Protein AF-A0A1M6GBS7-F1 (afdb_monomer_lite)

Foldseek 3Di:
DDDPDPPPPCVDDPDPQSVLVSLLVLLVVLLVVQPDPCLVPDPCCVVDLDHLSRLLSLVVVCVVVVPPDLVVSVVCCVPGPCVVRVRDDPSVVSVVSCVVCVVVSVSSVVVVCVVVVVPPPPDDPDDD

Secondary structure (DSSP, 8-state):
--------------SHHHHHHHHHHHHHHHHHHH--HHHHT-TTGGG-SS-HHHHHHHHHHHHHTT---HHHHHHHHHHHTTTT---PPPHHHHHHHHHHTHHHHHHHHHHHHHHTTGGG--------

Sequence (128 aa):
MLESDKNYCIKEIGDLKNFVTVAYVIIGDSYHEVTPTHIKNRCNINISKMSDSEIITLSIVAELLTIDSENAWFGFYNKNMRDLFPRLCSSSRFNRTRRNLHAVTEEIRKKISVLTEHVNQPYRIIDS

Organism: NCBI:txid1122184

Structure (mmCIF, N/CA/C/O backbone):
data_AF-A0A1M6GBS7-F1
#
_entry.id   AF-A0A1M6GBS7-F1
#
loop_
_atom_site.group_PDB
_atom_site.id
_atom_site.type_symbol
_atom_site.label_atom_id
_atom_site.label_alt_id
_atom_site.label_comp_id
_atom_site.label_asym_id
_atom_site.label_entity_id
_atom_site.label_seq_id
_atom_site.pdbx_PDB_ins_code
_atom_site.Cartn_x
_atom_site.Cartn_y
_atom_site.Cartn_z
_atom_site.occupancy
_atom_site.B_iso_or_equiv
_atom_site.auth_seq_id
_atom_site.auth_comp_id
_atom_site.auth_asym_id
_atom_site.auth_atom_id
_atom_site.pdbx_PDB_model_num
ATOM 1 N N . MET A 1 1 ? -12.100 -5.162 29.001 1.00 39.91 1 MET A N 1
ATOM 2 C CA . MET A 1 1 ? -12.364 -6.485 28.406 1.00 39.91 1 MET A CA 1
ATOM 3 C C . MET A 1 1 ? -13.153 -6.227 27.136 1.00 39.91 1 MET A C 1
ATOM 5 O O . MET A 1 1 ? -14.336 -5.940 27.222 1.00 39.91 1 MET A O 1
ATOM 9 N N . LEU A 1 2 ? -12.459 -6.139 26.005 1.00 40.19 2 LEU A N 1
ATOM 10 C CA . LEU A 1 2 ? -13.055 -5.969 24.682 1.00 40.19 2 LEU A CA 1
ATOM 11 C C . LEU A 1 2 ? -12.434 -7.063 23.822 1.00 40.19 2 LEU A C 1
ATOM 13 O O . LEU A 1 2 ? -11.228 -7.049 23.585 1.00 40.19 2 LEU A O 1
ATOM 17 N N . GLU A 1 3 ? -13.253 -8.049 23.476 1.00 46.88 3 GLU A N 1
ATOM 18 C CA . GLU A 1 3 ? -12.950 -9.060 22.472 1.00 46.88 3 GLU A CA 1
ATOM 19 C C . GLU A 1 3 ? -12.759 -8.341 21.136 1.00 46.88 3 GLU A C 1
ATOM 21 O O . GLU A 1 3 ? -13.718 -7.890 20.515 1.00 46.88 3 GLU A O 1
ATOM 26 N N . SER A 1 4 ? -11.507 -8.170 20.714 1.00 46.84 4 SER A N 1
ATOM 27 C CA . SER A 1 4 ? -11.210 -7.914 19.312 1.00 46.84 4 SER A CA 1
ATOM 28 C C . SER A 1 4 ? -11.375 -9.240 18.578 1.00 46.84 4 SER A C 1
ATOM 30 O O . SER A 1 4 ? -10.650 -10.208 18.820 1.00 46.84 4 SER A O 1
ATOM 32 N N . ASP A 1 5 ? -12.397 -9.305 17.729 1.00 43.16 5 ASP A N 1
ATOM 33 C CA . ASP A 1 5 ? -12.696 -10.476 16.920 1.00 43.16 5 ASP A CA 1
ATOM 34 C C . ASP A 1 5 ? -11.459 -10.923 16.137 1.00 43.16 5 ASP A C 1
ATOM 36 O O . ASP A 1 5 ? -10.980 -10.277 15.201 1.00 43.16 5 ASP A O 1
ATOM 40 N N . LYS A 1 6 ? -10.960 -12.089 16.545 1.00 50.00 6 LYS A N 1
ATOM 41 C CA . LYS A 1 6 ? -9.932 -12.901 15.898 1.00 50.00 6 LYS A CA 1
ATOM 42 C C . LYS A 1 6 ? -10.442 -13.464 14.563 1.00 50.00 6 LYS A C 1
ATOM 44 O O . LYS A 1 6 ? -10.502 -14.677 14.398 1.00 50.00 6 LYS A O 1
ATOM 49 N N . ASN A 1 7 ? -10.794 -12.613 13.601 1.00 45.75 7 ASN A N 1
ATOM 50 C CA . ASN A 1 7 ? -11.229 -13.068 12.272 1.00 45.75 7 ASN A CA 1
ATOM 51 C C . ASN A 1 7 ? -10.123 -13.100 11.211 1.00 45.75 7 ASN A C 1
ATOM 53 O O . ASN A 1 7 ? -10.356 -13.557 10.095 1.00 45.75 7 ASN A O 1
ATOM 57 N N . TYR A 1 8 ? -8.889 -12.739 11.560 1.00 53.34 8 TYR A N 1
ATOM 58 C CA . TYR A 1 8 ? -7.729 -13.036 10.723 1.00 53.34 8 TYR A CA 1
ATOM 59 C C . TYR A 1 8 ? -7.062 -14.321 11.225 1.00 53.34 8 TYR A C 1
ATOM 61 O O . TYR A 1 8 ? -6.094 -14.290 11.981 1.00 53.34 8 TYR A O 1
ATOM 69 N N . CYS A 1 9 ? -7.594 -15.481 10.825 1.00 48.00 9 CYS A N 1
ATOM 70 C CA . CYS A 1 9 ? -6.915 -16.767 11.009 1.00 48.00 9 CYS A CA 1
ATOM 71 C C . CYS A 1 9 ? -5.691 -16.845 10.080 1.00 48.00 9 CYS A C 1
ATOM 73 O O . CYS A 1 9 ? -5.724 -17.509 9.044 1.00 48.00 9 CYS A O 1
ATOM 75 N N . ILE A 1 10 ? -4.601 -16.171 10.444 1.00 55.34 10 ILE A N 1
ATOM 76 C CA . ILE A 1 10 ? -3.309 -16.335 9.777 1.00 55.34 10 ILE A CA 1
ATOM 77 C C . ILE A 1 10 ? -2.760 -17.699 10.206 1.00 55.34 10 ILE A C 1
ATOM 79 O O . ILE A 1 10 ? -2.161 -17.835 11.268 1.00 55.34 10 ILE A O 1
ATOM 83 N N . LYS A 1 11 ? -3.048 -18.733 9.409 1.00 57.22 11 LYS A N 1
ATOM 84 C CA . LYS A 1 11 ? -2.630 -20.112 9.704 1.00 57.22 11 LYS A CA 1
ATOM 85 C C . LYS A 1 11 ? -1.161 -20.381 9.353 1.00 57.22 11 LYS A C 1
ATOM 87 O O . LYS A 1 11 ? -0.591 -21.265 9.969 1.00 57.22 11 LYS A O 1
ATOM 92 N N . GLU A 1 12 ? -0.560 -19.607 8.440 1.00 53.50 12 GLU A N 1
ATOM 93 C CA . GLU A 1 12 ? 0.883 -19.579 8.120 1.00 53.50 12 GLU A CA 1
ATOM 94 C C . GLU A 1 12 ? 1.172 -18.459 7.090 1.00 53.50 12 GLU A C 1
ATOM 96 O O . GLU A 1 12 ? 0.454 -18.338 6.096 1.00 53.50 12 GLU A O 1
ATOM 101 N N . ILE A 1 13 ? 2.219 -17.640 7.282 1.00 59.34 13 ILE A N 1
ATOM 102 C CA . ILE A 1 13 ? 2.738 -16.718 6.246 1.00 59.34 13 ILE A CA 1
ATOM 103 C C . ILE A 1 13 ? 3.907 -17.426 5.555 1.00 59.34 13 ILE A C 1
ATOM 105 O O . ILE A 1 13 ? 5.046 -17.331 5.998 1.00 59.34 13 ILE A O 1
ATOM 109 N N . GLY A 1 14 ? 3.610 -18.196 4.505 1.00 62.28 14 GLY A N 1
ATOM 110 C CA . GLY A 1 14 ? 4.619 -19.000 3.797 1.00 62.28 14 GLY A CA 1
ATOM 111 C C . GLY A 1 14 ? 5.297 -18.320 2.597 1.00 62.28 14 GLY A C 1
ATOM 112 O O . GLY A 1 14 ? 6.335 -18.795 2.153 1.00 62.28 14 GLY A O 1
ATOM 113 N N . ASP A 1 15 ? 4.729 -17.229 2.060 1.00 81.50 15 ASP A N 1
ATOM 114 C CA . ASP A 1 15 ? 5.225 -16.539 0.853 1.00 81.50 15 ASP A CA 1
ATOM 115 C C . ASP A 1 15 ? 4.919 -15.028 0.899 1.00 81.50 15 ASP A C 1
ATOM 117 O O . ASP A 1 15 ? 3.931 -14.596 1.503 1.00 81.50 15 ASP A O 1
ATOM 121 N N . LEU A 1 16 ? 5.733 -14.223 0.210 1.00 83.94 16 LEU A N 1
ATOM 122 C CA . LEU A 1 16 ? 5.546 -12.781 0.029 1.00 83.94 16 LEU A CA 1
ATOM 123 C C . LEU A 1 16 ? 4.148 -12.466 -0.513 1.00 83.94 16 LEU A C 1
ATOM 125 O O . LEU A 1 16 ? 3.511 -11.515 -0.070 1.00 83.94 16 LEU A O 1
ATOM 129 N N . LYS A 1 17 ? 3.639 -13.272 -1.448 1.00 86.50 17 LYS A N 1
ATOM 130 C CA . LYS A 1 17 ? 2.304 -13.061 -2.018 1.00 86.50 17 LYS A CA 1
ATOM 131 C C . LYS A 1 17 ? 1.196 -13.232 -0.988 1.00 86.50 17 LYS A C 1
ATOM 133 O O . LYS A 1 17 ? 0.246 -12.450 -0.985 1.00 86.50 17 LYS A O 1
ATOM 138 N N . ASN A 1 18 ? 1.338 -14.200 -0.085 1.00 86.62 18 ASN A N 1
ATOM 139 C CA . ASN A 1 18 ? 0.396 -14.393 1.015 1.00 86.62 18 ASN A CA 1
ATOM 140 C C . ASN A 1 18 ? 0.429 -13.190 1.959 1.00 86.62 18 ASN A C 1
ATOM 142 O O . ASN A 1 18 ? -0.624 -12.662 2.305 1.00 86.62 18 ASN A O 1
ATOM 146 N N . PHE A 1 19 ? 1.624 -12.700 2.297 1.00 87.44 19 PHE A N 1
ATOM 147 C CA . PHE A 1 19 ? 1.780 -11.487 3.098 1.00 87.44 19 PHE A CA 1
ATOM 148 C C . PHE A 1 19 ? 1.091 -10.274 2.453 1.00 87.44 19 PHE A C 1
ATOM 150 O O . PHE A 1 19 ? 0.284 -9.604 3.094 1.00 87.44 19 PHE A O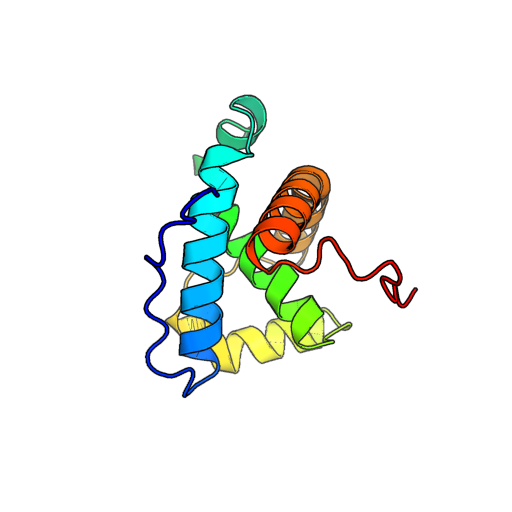 1
ATOM 157 N N . VAL A 1 20 ? 1.350 -10.025 1.167 1.00 89.38 20 VAL A N 1
ATOM 158 C CA . VAL A 1 20 ? 0.757 -8.906 0.417 1.00 89.38 20 VAL A CA 1
ATOM 159 C C . VAL A 1 20 ? -0.760 -9.027 0.329 1.00 89.38 20 VAL A C 1
ATOM 161 O O . VAL A 1 20 ? -1.464 -8.031 0.468 1.00 89.38 20 VAL A O 1
ATOM 164 N N . THR A 1 21 ? -1.272 -10.242 0.135 1.00 90.31 21 THR A N 1
ATOM 165 C CA . THR A 1 21 ? -2.714 -10.504 0.069 1.00 90.31 21 THR A CA 1
ATOM 166 C C . THR A 1 21 ? -3.383 -10.225 1.412 1.00 90.31 21 THR A C 1
ATOM 168 O O . THR A 1 21 ? -4.396 -9.533 1.458 1.00 90.31 21 THR A O 1
ATOM 171 N N . VAL A 1 22 ? -2.800 -10.695 2.518 1.00 89.25 22 VAL A N 1
ATOM 172 C CA . VAL A 1 22 ? -3.317 -10.416 3.867 1.00 89.25 22 VAL A CA 1
ATOM 173 C C . VAL A 1 22 ? -3.266 -8.917 4.167 1.00 89.25 22 VAL A C 1
ATOM 175 O O . VAL A 1 22 ? -4.253 -8.357 4.642 1.00 89.25 22 VAL A O 1
ATOM 178 N N . ALA A 1 23 ? -2.159 -8.247 3.832 1.00 89.56 23 ALA A N 1
ATOM 179 C CA . ALA A 1 23 ? -2.033 -6.801 3.989 1.00 89.56 23 ALA A CA 1
ATOM 180 C C . ALA A 1 23 ? -3.111 -6.052 3.190 1.00 89.56 23 ALA A C 1
ATOM 182 O O . ALA A 1 23 ? -3.748 -5.149 3.726 1.00 89.56 23 ALA A O 1
ATOM 183 N N . TYR A 1 24 ? -3.364 -6.463 1.944 1.00 91.81 24 TYR A N 1
ATOM 184 C CA . TYR A 1 24 ? -4.410 -5.884 1.103 1.00 91.81 24 TYR A CA 1
ATOM 185 C C . TYR A 1 24 ? -5.802 -6.006 1.730 1.00 91.81 24 TYR A C 1
ATOM 187 O O . TYR A 1 24 ? -6.546 -5.028 1.731 1.00 91.81 24 TYR A O 1
ATOM 195 N N . VAL A 1 25 ? -6.146 -7.170 2.293 1.00 90.94 25 VAL A N 1
ATOM 196 C CA . VAL A 1 25 ? -7.447 -7.385 2.950 1.00 90.94 25 VAL A CA 1
ATOM 197 C C . VAL A 1 25 ? -7.603 -6.454 4.158 1.00 90.94 25 VAL A C 1
ATOM 199 O O . VAL A 1 25 ? -8.558 -5.684 4.214 1.00 90.94 25 VAL A O 1
ATOM 202 N N . ILE A 1 26 ? -6.618 -6.428 5.064 1.00 89.00 26 ILE A N 1
ATOM 203 C CA . ILE A 1 26 ? -6.649 -5.579 6.272 1.00 89.00 26 ILE A CA 1
ATOM 204 C C . ILE A 1 26 ? -6.743 -4.088 5.907 1.00 89.00 26 ILE A C 1
ATOM 206 O O . ILE A 1 26 ? -7.476 -3.316 6.536 1.00 89.00 26 ILE A O 1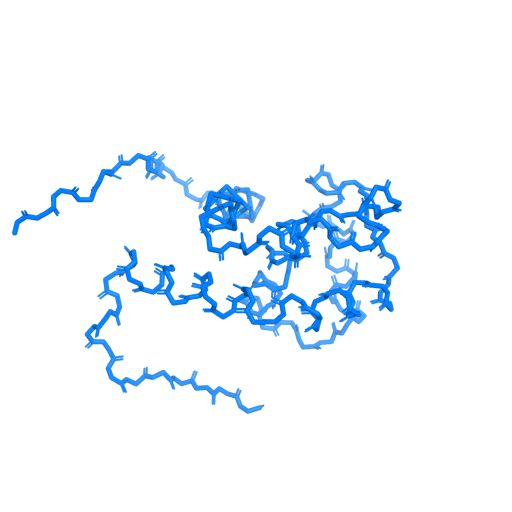
ATOM 210 N N . ILE A 1 27 ? -5.992 -3.663 4.887 1.00 90.88 27 ILE A N 1
ATOM 211 C CA . ILE A 1 27 ? -5.989 -2.279 4.403 1.00 90.88 27 ILE A CA 1
ATOM 212 C C . ILE A 1 27 ? -7.309 -1.941 3.715 1.00 90.88 27 ILE A C 1
ATOM 214 O O . ILE A 1 27 ? -7.805 -0.833 3.900 1.00 90.88 27 ILE A O 1
ATOM 218 N N . GLY A 1 28 ? -7.888 -2.866 2.950 1.00 90.44 28 GLY A N 1
ATOM 219 C CA . GLY A 1 28 ? -9.183 -2.696 2.295 1.00 90.44 28 GLY A CA 1
ATOM 220 C C . GLY A 1 28 ? -10.300 -2.421 3.299 1.00 90.44 28 GLY A C 1
ATOM 221 O O . GLY A 1 28 ? -11.006 -1.416 3.172 1.00 90.44 28 GLY A O 1
ATOM 222 N N . ASP A 1 29 ? -10.385 -3.245 4.342 1.00 89.00 29 ASP A N 1
ATOM 223 C CA . ASP A 1 29 ? -11.369 -3.088 5.416 1.00 89.00 29 ASP A CA 1
ATOM 224 C C . ASP A 1 29 ? -11.148 -1.769 6.170 1.00 89.00 29 ASP A C 1
ATOM 226 O O . ASP A 1 29 ? -12.068 -0.967 6.361 1.00 89.00 29 ASP A O 1
ATOM 230 N N . SER A 1 30 ? -9.888 -1.466 6.496 1.00 88.25 30 SER A N 1
ATOM 231 C CA . SER A 1 30 ? -9.522 -0.208 7.150 1.00 88.25 30 SER A CA 1
ATOM 232 C C . SER A 1 30 ? -9.873 1.015 6.299 1.00 88.25 30 SER A C 1
ATOM 234 O O . SER A 1 30 ? -10.435 1.976 6.821 1.00 88.25 30 SER A O 1
ATOM 236 N N . TYR A 1 31 ? -9.598 0.981 4.993 1.00 91.06 31 TYR A N 1
ATOM 237 C CA . TYR A 1 31 ? -9.884 2.068 4.058 1.00 91.06 31 TYR A CA 1
ATOM 238 C C . TYR A 1 31 ? -11.381 2.371 3.986 1.00 91.06 31 TYR A C 1
ATOM 240 O O . TYR A 1 31 ? -11.770 3.543 3.976 1.00 91.06 31 TYR A O 1
ATOM 248 N N . HIS A 1 32 ? -12.242 1.351 3.964 1.00 87.06 32 HIS A N 1
ATOM 249 C CA . HIS A 1 32 ? -13.684 1.576 3.928 1.00 87.06 32 HIS A CA 1
ATOM 250 C C . HIS A 1 32 ? -14.207 2.273 5.184 1.00 87.06 32 HIS A C 1
ATOM 252 O O . HIS A 1 32 ? -15.113 3.103 5.062 1.00 87.06 32 HIS A O 1
ATOM 258 N N . GLU A 1 33 ? -13.610 2.011 6.341 1.00 86.12 33 GLU A N 1
ATOM 259 C CA . GLU A 1 33 ? -13.992 2.641 7.603 1.00 86.12 33 GLU A CA 1
ATOM 260 C C . GLU A 1 33 ? -13.427 4.056 7.772 1.00 86.12 33 GLU A C 1
ATOM 262 O O . GLU A 1 33 ? -14.160 4.954 8.178 1.00 86.12 33 GLU A O 1
ATOM 267 N N . VAL A 1 34 ? -12.150 4.285 7.438 1.00 86.75 34 VAL A N 1
ATOM 268 C CA . VAL A 1 34 ? -11.508 5.587 7.702 1.00 86.75 34 VAL A CA 1
ATOM 269 C C . VAL A 1 34 ? -11.770 6.628 6.619 1.00 86.75 34 VAL A C 1
ATOM 271 O O . VAL A 1 34 ? -11.648 7.825 6.871 1.00 86.75 34 VAL A O 1
ATOM 274 N N . THR A 1 35 ? -12.086 6.202 5.392 1.00 86.75 35 THR A N 1
ATOM 275 C CA . THR A 1 35 ? -12.049 7.121 4.253 1.00 86.75 35 THR A CA 1
ATOM 276 C C . THR A 1 35 ? -13.335 7.944 4.155 1.00 86.75 35 THR A C 1
ATOM 278 O O . THR A 1 35 ? -14.419 7.377 3.959 1.00 86.75 35 THR A O 1
ATOM 281 N N . PRO A 1 36 ? -13.236 9.285 4.177 1.00 87.06 36 PRO A N 1
ATOM 282 C CA . PRO A 1 36 ? -14.371 10.166 3.947 1.00 87.06 36 PRO A CA 1
ATOM 283 C C . PRO A 1 36 ? -14.980 9.991 2.550 1.00 87.06 36 PRO A C 1
ATOM 285 O O . PRO A 1 36 ? -14.286 9.720 1.566 1.00 87.06 36 PRO A O 1
ATOM 288 N N . THR A 1 37 ? -16.280 10.252 2.426 1.00 84.12 37 THR A N 1
ATOM 289 C CA . THR A 1 37 ? -17.019 10.158 1.152 1.00 84.12 37 THR A CA 1
ATOM 290 C C . THR A 1 37 ? -16.435 11.034 0.039 1.00 84.12 37 THR A C 1
ATOM 292 O O . THR A 1 37 ? -16.441 10.622 -1.118 1.00 84.12 37 THR A O 1
ATOM 295 N N . HIS A 1 38 ? -15.870 12.201 0.368 1.00 82.50 38 HIS A N 1
ATOM 296 C CA . HIS A 1 38 ? -15.251 13.097 -0.616 1.00 82.50 38 HIS A CA 1
ATOM 297 C C . HIS A 1 38 ? -13.974 12.520 -1.254 1.00 82.50 38 HIS A C 1
ATOM 299 O O . HIS A 1 38 ? -13.662 12.853 -2.395 1.00 82.50 38 HIS A O 1
ATOM 305 N N . ILE A 1 39 ? -13.248 11.641 -0.553 1.00 84.56 39 ILE A N 1
ATOM 306 C CA . ILE A 1 39 ? -12.063 10.960 -1.099 1.00 84.56 39 ILE A CA 1
ATOM 307 C C . ILE A 1 39 ? -12.489 9.746 -1.924 1.00 84.56 39 ILE A C 1
ATOM 309 O O . ILE A 1 39 ? -11.985 9.566 -3.034 1.00 84.56 39 ILE A O 1
ATOM 313 N N . LYS A 1 40 ? -13.465 8.970 -1.425 1.00 83.56 40 LYS A N 1
ATOM 314 C CA . LYS A 1 40 ? -14.046 7.824 -2.150 1.00 83.56 40 LYS A CA 1
ATOM 315 C C . LYS A 1 40 ? -14.614 8.242 -3.510 1.00 83.56 40 LYS A C 1
ATOM 317 O O . LYS A 1 40 ? -14.399 7.562 -4.506 1.00 83.56 40 LYS A O 1
ATOM 322 N N . ASN A 1 41 ? -15.275 9.398 -3.557 1.00 83.75 41 ASN A N 1
ATOM 323 C CA . ASN A 1 41 ? -15.925 9.928 -4.757 1.00 83.75 41 ASN A CA 1
ATOM 324 C C . ASN A 1 41 ? -15.102 11.020 -5.455 1.00 83.75 41 ASN A C 1
ATOM 326 O O . ASN A 1 41 ? -15.666 11.893 -6.117 1.00 83.75 41 ASN A O 1
ATOM 330 N N . ARG A 1 42 ? -13.772 11.017 -5.300 1.00 82.88 42 ARG A N 1
ATOM 331 C CA . ARG A 1 42 ? -12.935 12.041 -5.933 1.00 82.88 42 ARG A CA 1
ATOM 332 C C . ARG A 1 42 ? -13.048 12.008 -7.460 1.00 82.88 42 ARG A C 1
ATOM 334 O O . ARG A 1 42 ? -13.316 10.974 -8.078 1.00 82.88 42 ARG A O 1
ATOM 341 N N . CYS A 1 43 ? -12.725 13.136 -8.087 1.00 76.19 43 CYS A N 1
ATOM 342 C CA . CYS A 1 43 ? -12.669 13.231 -9.541 1.00 76.19 43 CYS A CA 1
ATOM 343 C C . CYS A 1 43 ? -11.743 12.161 -10.143 1.00 76.19 43 CYS A C 1
ATOM 345 O O . CYS A 1 43 ? -10.644 11.909 -9.643 1.00 76.19 43 CYS A O 1
ATOM 347 N N . ASN A 1 44 ? -12.176 11.585 -11.266 1.00 79.50 44 ASN A N 1
ATOM 348 C CA . ASN A 1 44 ? -11.457 10.568 -12.041 1.00 79.50 44 ASN A CA 1
ATOM 349 C C . ASN A 1 44 ? -11.286 9.202 -11.360 1.00 79.50 44 ASN A C 1
ATOM 351 O O . ASN A 1 44 ? -10.503 8.390 -11.854 1.00 79.50 44 ASN A O 1
ATOM 355 N N . ILE A 1 45 ? -12.026 8.906 -10.285 1.00 80.75 45 ILE A N 1
ATOM 356 C CA . ILE A 1 45 ? -11.984 7.581 -9.647 1.00 80.75 45 ILE A CA 1
ATOM 357 C C . ILE A 1 45 ? -12.316 6.455 -10.643 1.00 80.75 45 ILE A C 1
ATOM 359 O O . ILE A 1 45 ? -11.563 5.493 -10.750 1.00 80.75 45 ILE A O 1
ATOM 363 N N . ASN A 1 46 ? -13.335 6.651 -11.487 1.00 78.94 46 ASN A N 1
ATOM 364 C CA . ASN A 1 46 ? -13.775 5.678 -12.499 1.00 78.94 46 ASN A CA 1
ATOM 365 C C . ASN A 1 46 ? -12.782 5.488 -13.661 1.00 78.94 46 ASN A C 1
ATOM 367 O O . ASN A 1 46 ? -12.880 4.520 -14.407 1.00 78.94 46 ASN A O 1
ATOM 371 N N . ILE A 1 47 ? -11.841 6.420 -13.837 1.00 82.88 47 ILE A N 1
ATOM 372 C CA . ILE A 1 47 ? -10.816 6.383 -14.894 1.00 82.88 47 ILE A CA 1
ATOM 373 C C . ILE A 1 47 ? -9.496 5.817 -14.333 1.00 82.88 47 ILE A C 1
ATOM 375 O O . ILE A 1 47 ? -8.563 5.505 -15.080 1.00 82.88 47 ILE A O 1
ATOM 379 N N . SER A 1 48 ? -9.390 5.677 -13.008 1.00 83.44 48 SER A N 1
ATOM 380 C CA . SER A 1 48 ? -8.189 5.163 -12.363 1.00 83.44 48 SER A CA 1
ATOM 381 C C . SER A 1 48 ? -7.966 3.698 -12.727 1.00 83.44 48 SER A C 1
ATOM 383 O O . SER A 1 48 ? -8.860 2.866 -12.617 1.00 83.44 48 SER A O 1
ATOM 385 N N . LYS A 1 49 ? -6.739 3.367 -13.146 1.00 86.44 49 LYS A N 1
ATOM 386 C CA . LYS A 1 49 ? -6.354 1.979 -13.453 1.00 86.44 49 LYS A CA 1
ATOM 387 C C . LYS A 1 49 ? -6.221 1.108 -12.204 1.00 86.44 49 LYS A C 1
ATOM 389 O O . LYS A 1 49 ? -6.345 -0.105 -12.313 1.00 86.44 49 LYS A O 1
ATOM 394 N N . MET A 1 50 ? -5.935 1.747 -11.073 1.00 88.69 50 MET A N 1
ATOM 395 C CA . MET A 1 50 ? -5.646 1.125 -9.788 1.00 88.69 50 MET A CA 1
ATOM 396 C C . MET A 1 50 ? -6.494 1.809 -8.715 1.00 88.69 50 MET A C 1
ATOM 398 O O . MET A 1 50 ? -6.662 3.035 -8.740 1.00 88.69 50 MET A O 1
ATOM 402 N N . SER A 1 51 ? -7.053 1.013 -7.819 1.00 89.88 51 SER A N 1
ATOM 403 C CA . SER A 1 51 ? -7.853 1.459 -6.686 1.00 89.88 51 SER A CA 1
ATOM 404 C C . SER A 1 51 ? -6.983 2.055 -5.581 1.00 89.88 51 SER A C 1
ATOM 406 O O . SER A 1 51 ? -5.767 1.860 -5.524 1.00 89.88 51 SER A O 1
ATOM 408 N N . ASP A 1 52 ? -7.616 2.798 -4.681 1.00 90.12 52 ASP A N 1
ATOM 409 C CA . ASP A 1 52 ? -6.921 3.439 -3.566 1.00 90.12 52 ASP A CA 1
ATOM 410 C C . ASP A 1 52 ? -6.320 2.429 -2.605 1.00 90.12 52 ASP A C 1
ATOM 412 O O . ASP A 1 52 ? -5.161 2.574 -2.224 1.00 90.12 52 ASP A O 1
ATOM 416 N N . SER A 1 53 ? -7.075 1.387 -2.262 1.00 91.06 53 SER A N 1
ATOM 417 C CA . SER A 1 53 ? -6.610 0.329 -1.369 1.00 91.06 53 SER A CA 1
ATOM 418 C C . SER A 1 53 ? -5.399 -0.400 -1.951 1.00 91.06 53 SER A C 1
ATOM 420 O O . SER A 1 53 ? -4.456 -0.679 -1.215 1.00 91.06 53 SER A O 1
ATOM 422 N N . GLU A 1 54 ? -5.354 -0.634 -3.269 1.00 91.81 54 GLU A N 1
ATOM 423 C CA . GLU A 1 54 ? -4.167 -1.189 -3.940 1.00 91.81 54 GLU A CA 1
ATOM 424 C C . GLU A 1 54 ? -2.964 -0.244 -3.828 1.00 91.81 54 GLU A C 1
ATOM 426 O O . GLU A 1 54 ? -1.869 -0.672 -3.467 1.00 91.81 54 GLU A O 1
ATOM 431 N N . ILE A 1 55 ? -3.154 1.055 -4.086 1.00 92.06 55 ILE A N 1
ATOM 432 C CA . ILE A 1 55 ? -2.071 2.049 -4.007 1.00 92.06 55 ILE A CA 1
ATOM 433 C C . ILE A 1 55 ? -1.532 2.162 -2.580 1.00 92.06 55 ILE A C 1
ATOM 435 O O . ILE A 1 55 ? -0.316 2.210 -2.387 1.00 92.06 55 ILE A O 1
ATOM 439 N N . ILE A 1 56 ? -2.417 2.187 -1.584 1.00 92.75 56 ILE A N 1
ATOM 440 C CA . ILE A 1 56 ? -2.050 2.257 -0.166 1.00 92.75 56 ILE A CA 1
ATOM 441 C C . ILE A 1 56 ? -1.311 0.983 0.248 1.00 92.75 56 ILE A C 1
ATOM 443 O O . ILE A 1 56 ? -0.247 1.078 0.855 1.00 92.75 56 ILE A O 1
ATOM 447 N N . THR A 1 57 ? -1.809 -0.190 -0.150 1.00 92.75 57 THR A N 1
ATOM 448 C CA . THR A 1 57 ? -1.158 -1.479 0.128 1.00 92.75 57 THR A CA 1
ATOM 449 C C . THR A 1 57 ? 0.247 -1.521 -0.443 1.00 92.75 57 THR A C 1
ATOM 451 O O . THR A 1 57 ? 1.199 -1.782 0.285 1.00 92.75 57 THR A O 1
ATOM 454 N N . LEU A 1 58 ? 0.404 -1.196 -1.725 1.00 91.38 58 LEU A N 1
ATOM 455 C CA . LEU A 1 58 ? 1.711 -1.170 -2.375 1.00 91.38 58 LEU A CA 1
ATOM 456 C C . LEU A 1 58 ? 2.654 -0.154 -1.725 1.00 91.38 58 LEU A C 1
ATOM 458 O O . LEU A 1 58 ? 3.838 -0.433 -1.589 1.00 91.38 58 LEU A O 1
ATOM 462 N N . SER A 1 59 ? 2.137 0.995 -1.289 1.00 91.56 59 SER A N 1
ATOM 463 C CA . SER A 1 59 ? 2.945 2.009 -0.603 1.00 91.56 59 SER A CA 1
ATOM 464 C C . SER A 1 59 ? 3.454 1.511 0.751 1.00 91.56 59 SER A C 1
ATOM 466 O O . SER A 1 59 ? 4.644 1.619 1.022 1.00 91.56 59 SER A O 1
ATOM 468 N N . ILE A 1 60 ? 2.580 0.921 1.572 1.00 90.38 60 ILE A N 1
ATOM 469 C CA . ILE A 1 60 ? 2.954 0.375 2.883 1.00 90.38 60 ILE A CA 1
ATOM 470 C C . ILE A 1 60 ? 3.915 -0.807 2.717 1.00 90.38 60 IL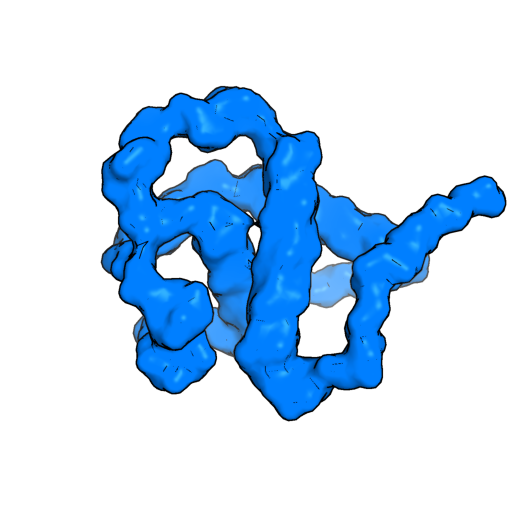E A C 1
ATOM 472 O O . ILE A 1 60 ? 4.909 -0.891 3.428 1.00 90.38 60 ILE A O 1
ATOM 476 N N . VAL A 1 61 ? 3.673 -1.705 1.758 1.00 90.12 61 VAL A N 1
ATOM 477 C CA . VAL A 1 61 ? 4.564 -2.852 1.529 1.00 90.12 61 VAL A CA 1
ATOM 478 C C . VAL A 1 61 ? 5.937 -2.413 1.011 1.00 90.12 61 VAL A C 1
ATOM 480 O O . VAL A 1 61 ? 6.938 -2.973 1.444 1.00 90.12 61 VAL A O 1
ATOM 483 N N . ALA A 1 62 ? 6.015 -1.409 0.132 1.00 89.44 62 ALA A N 1
ATOM 484 C CA . ALA A 1 62 ? 7.296 -0.861 -0.323 1.00 89.44 62 ALA A CA 1
ATOM 485 C C . ALA A 1 62 ? 8.142 -0.338 0.846 1.00 89.44 62 ALA A C 1
ATOM 487 O O . ALA A 1 62 ? 9.337 -0.624 0.920 1.00 89.44 62 ALA A O 1
ATOM 488 N N . GLU A 1 63 ? 7.501 0.374 1.775 1.00 87.94 63 GLU A N 1
ATOM 489 C CA . GLU A 1 63 ? 8.137 0.878 2.993 1.00 87.94 63 GLU A CA 1
ATOM 490 C C . GLU A 1 63 ? 8.569 -0.260 3.927 1.00 87.94 63 GLU A C 1
ATOM 492 O O . GLU A 1 63 ? 9.694 -0.253 4.415 1.00 87.94 63 GLU A O 1
ATOM 497 N N . LEU A 1 64 ? 7.722 -1.278 4.129 1.00 86.38 64 LEU A N 1
ATOM 498 C CA . LEU A 1 64 ? 8.055 -2.450 4.952 1.00 86.38 64 LEU A CA 1
ATOM 499 C C . LEU A 1 64 ? 9.216 -3.272 4.378 1.00 86.38 64 LEU A C 1
ATOM 501 O O . LEU A 1 64 ? 9.957 -3.898 5.129 1.00 86.38 64 LEU A O 1
ATOM 505 N N . LEU A 1 65 ? 9.381 -3.266 3.056 1.00 85.56 65 LEU A N 1
ATOM 506 C CA . LEU A 1 65 ? 10.510 -3.892 2.367 1.00 85.56 65 LEU A CA 1
ATOM 507 C C . LEU A 1 65 ? 11.733 -2.970 2.265 1.00 85.56 65 LEU A C 1
ATOM 509 O O . LEU A 1 65 ? 12.730 -3.360 1.659 1.00 85.56 65 LEU A O 1
ATOM 513 N N . THR A 1 66 ? 11.681 -1.767 2.848 1.00 87.19 66 THR A N 1
ATOM 514 C CA . THR A 1 66 ? 12.766 -0.769 2.842 1.00 87.19 66 THR A CA 1
ATOM 515 C C . THR A 1 66 ? 13.262 -0.408 1.435 1.00 87.19 66 THR A C 1
ATOM 517 O O . THR A 1 66 ? 14.440 -0.136 1.225 1.00 87.19 66 THR A O 1
ATOM 520 N N . ILE A 1 67 ? 12.364 -0.426 0.440 1.00 85.06 67 ILE A N 1
ATOM 521 C CA . ILE A 1 67 ? 12.696 -0.079 -0.948 1.00 85.06 67 ILE A CA 1
ATOM 522 C C . ILE A 1 67 ? 12.458 1.420 -1.145 1.00 85.06 67 ILE A C 1
ATOM 524 O O . ILE A 1 67 ? 11.325 1.872 -1.304 1.00 85.06 67 ILE A O 1
ATOM 528 N N . ASP A 1 68 ? 13.543 2.186 -1.157 1.00 76.44 68 ASP A N 1
ATOM 529 C CA . ASP A 1 68 ? 13.556 3.645 -1.297 1.00 76.44 68 ASP A CA 1
ATOM 530 C C . ASP A 1 68 ? 13.486 4.117 -2.764 1.00 76.44 68 ASP A C 1
ATOM 532 O O . ASP A 1 68 ? 12.885 5.145 -3.086 1.00 76.44 68 ASP A O 1
ATOM 536 N N . SER A 1 69 ? 14.064 3.342 -3.683 1.00 85.56 69 SER A N 1
ATOM 537 C CA . SER A 1 69 ? 14.134 3.672 -5.104 1.00 85.56 69 SER A CA 1
ATOM 538 C C . SER A 1 69 ? 12.849 3.310 -5.846 1.00 85.56 69 SER A C 1
ATOM 540 O O . SER A 1 69 ? 12.458 2.145 -5.936 1.00 85.56 69 SER A O 1
ATOM 542 N N . GLU A 1 70 ? 12.233 4.308 -6.489 1.00 84.25 70 GLU A N 1
ATOM 543 C CA . GLU A 1 70 ? 11.053 4.126 -7.345 1.00 84.25 70 GLU A CA 1
ATOM 544 C C . GLU A 1 70 ? 11.311 3.066 -8.425 1.00 84.25 70 GLU A C 1
ATOM 546 O O . GLU A 1 70 ? 10.531 2.131 -8.591 1.00 84.25 70 GLU A O 1
ATOM 551 N N . ASN A 1 71 ? 12.450 3.142 -9.114 1.00 86.00 71 ASN A N 1
ATOM 552 C CA . ASN A 1 71 ? 12.795 2.177 -10.158 1.00 86.00 71 ASN A CA 1
ATOM 553 C C . ASN A 1 71 ? 12.974 0.758 -9.600 1.00 86.00 71 ASN A C 1
ATOM 555 O O . ASN A 1 71 ? 12.548 -0.209 -10.238 1.00 86.00 71 ASN A O 1
ATOM 559 N N . ALA A 1 72 ? 13.564 0.629 -8.407 1.00 86.44 72 ALA A N 1
ATOM 560 C CA . ALA A 1 72 ? 13.696 -0.660 -7.736 1.00 86.44 72 ALA A CA 1
ATOM 561 C C . ALA A 1 72 ? 12.322 -1.221 -7.348 1.00 86.44 72 ALA A C 1
ATOM 563 O O . ALA A 1 72 ? 12.052 -2.395 -7.601 1.00 86.44 72 ALA A O 1
ATOM 564 N N . TRP A 1 73 ? 11.422 -0.375 -6.840 1.00 87.94 73 TRP A N 1
ATOM 565 C CA . TRP A 1 73 ? 10.057 -0.759 -6.497 1.00 87.94 73 TRP A CA 1
ATOM 566 C C . TRP A 1 73 ? 9.268 -1.249 -7.713 1.00 87.94 73 TRP A C 1
ATOM 568 O O . TRP A 1 73 ? 8.702 -2.341 -7.689 1.00 87.94 73 TRP A O 1
ATOM 578 N N . PHE A 1 74 ? 9.282 -0.501 -8.819 1.00 86.19 74 PHE A N 1
ATOM 579 C CA . PHE A 1 74 ? 8.603 -0.910 -10.053 1.00 86.19 74 PHE A CA 1
ATOM 580 C C . PHE A 1 74 ? 9.208 -2.190 -10.653 1.00 86.19 74 PHE A C 1
ATOM 582 O O . PHE A 1 74 ? 8.478 -3.034 -11.183 1.00 86.19 74 PHE A O 1
ATOM 589 N N . GLY A 1 75 ? 10.526 -2.377 -10.550 1.00 85.88 75 GLY A N 1
ATOM 590 C CA . GLY A 1 75 ? 11.196 -3.617 -10.945 1.00 85.88 75 GLY A CA 1
ATOM 591 C C . GLY A 1 75 ? 10.789 -4.812 -10.077 1.00 85.88 75 GLY A C 1
ATOM 592 O O . GLY A 1 75 ? 10.485 -5.883 -10.604 1.00 85.88 75 GLY A O 1
ATOM 593 N N . PHE A 1 76 ? 10.737 -4.620 -8.759 1.00 86.56 76 PHE A N 1
ATOM 594 C CA . PHE A 1 76 ? 10.311 -5.627 -7.790 1.00 86.56 76 PHE A CA 1
ATOM 595 C C . PHE A 1 76 ? 8.849 -6.027 -7.993 1.00 86.56 76 PHE A C 1
ATOM 597 O O . PHE A 1 76 ? 8.533 -7.214 -8.081 1.00 86.56 76 PHE A O 1
ATOM 604 N N . TYR A 1 77 ? 7.970 -5.040 -8.147 1.00 85.88 77 TYR A N 1
ATOM 605 C CA . TYR A 1 77 ? 6.553 -5.239 -8.411 1.00 85.88 77 TYR A CA 1
ATOM 606 C C . TYR A 1 77 ? 6.321 -6.081 -9.670 1.00 85.88 77 TYR A C 1
ATOM 608 O O . TYR A 1 77 ? 5.572 -7.057 -9.641 1.00 85.88 77 TYR A O 1
ATOM 616 N N . ASN A 1 78 ? 7.000 -5.744 -10.774 1.00 85.69 78 ASN A N 1
ATOM 617 C CA . ASN A 1 78 ? 6.832 -6.452 -12.044 1.00 85.69 78 ASN A CA 1
ATOM 618 C C . ASN A 1 78 ? 7.227 -7.932 -11.962 1.00 85.69 78 ASN A C 1
ATOM 620 O O . ASN A 1 78 ? 6.688 -8.734 -12.722 1.00 85.69 78 ASN A O 1
ATOM 624 N N . LYS A 1 79 ? 8.152 -8.283 -11.063 1.00 85.19 79 LYS A N 1
ATOM 625 C CA . LYS A 1 79 ? 8.613 -9.659 -10.850 1.00 85.19 79 LYS A CA 1
ATOM 626 C C . LYS A 1 79 ? 7.727 -10.437 -9.877 1.00 85.19 79 LYS A C 1
ATOM 628 O O . LYS A 1 79 ? 7.484 -11.613 -10.112 1.00 85.19 79 LYS A O 1
ATOM 633 N N . ASN A 1 80 ? 7.256 -9.792 -8.806 1.00 83.81 80 ASN A N 1
ATOM 634 C CA . ASN A 1 80 ? 6.689 -10.494 -7.647 1.00 83.81 80 ASN A CA 1
ATOM 635 C C . ASN A 1 80 ? 5.187 -10.278 -7.418 1.00 83.81 80 ASN A C 1
ATOM 637 O O . ASN A 1 80 ? 4.583 -11.071 -6.704 1.00 83.81 80 ASN A O 1
ATOM 641 N N . MET A 1 81 ? 4.592 -9.212 -7.967 1.00 83.62 81 MET A N 1
ATOM 642 C CA . MET A 1 81 ? 3.229 -8.777 -7.610 1.00 83.62 81 MET A CA 1
ATOM 643 C C . MET A 1 81 ? 2.305 -8.523 -8.803 1.00 83.62 81 MET A C 1
ATOM 645 O O . MET A 1 81 ? 1.154 -8.121 -8.625 1.00 83.62 81 MET A O 1
ATOM 649 N N . ARG A 1 82 ? 2.791 -8.714 -10.032 1.00 85.00 82 ARG A N 1
ATOM 650 C CA . ARG A 1 82 ? 2.017 -8.441 -11.252 1.00 85.00 82 ARG A CA 1
ATOM 651 C C . ARG A 1 82 ? 0.824 -9.383 -11.434 1.00 85.00 82 ARG A C 1
ATOM 653 O O . ARG A 1 82 ? -0.134 -9.036 -12.115 1.00 85.00 82 ARG A O 1
ATOM 660 N N . ASP A 1 83 ? 0.896 -10.566 -10.847 1.00 86.56 83 ASP A N 1
ATOM 661 C CA . ASP A 1 83 ? -0.199 -11.526 -10.770 1.00 86.56 83 ASP A CA 1
ATOM 662 C C . ASP A 1 83 ? -1.286 -11.090 -9.779 1.00 86.56 83 ASP A C 1
ATOM 664 O O . ASP A 1 83 ? -2.467 -11.210 -10.092 1.00 86.56 83 ASP A O 1
ATOM 668 N N . LEU A 1 84 ? -0.896 -10.527 -8.631 1.00 85.31 84 LEU A N 1
ATOM 669 C CA . LEU A 1 84 ? -1.828 -10.009 -7.622 1.00 85.31 84 LEU A CA 1
ATOM 670 C C . LEU A 1 84 ? -2.508 -8.716 -8.080 1.00 85.31 84 LEU A C 1
ATOM 672 O O . LEU A 1 84 ? -3.715 -8.546 -7.929 1.00 85.31 84 LEU A O 1
ATOM 676 N N . PHE A 1 85 ? -1.735 -7.814 -8.680 1.00 85.44 85 PHE A N 1
ATOM 677 C CA . PHE A 1 85 ? -2.207 -6.521 -9.157 1.00 85.44 85 PHE A CA 1
ATOM 678 C C . PHE A 1 85 ? -1.880 -6.401 -10.652 1.00 85.44 85 PHE A C 1
ATOM 680 O O . PHE A 1 85 ? -0.815 -5.922 -11.022 1.00 85.44 85 PHE A O 1
ATOM 687 N N . PRO A 1 86 ? -2.760 -6.817 -11.572 1.00 84.06 86 PRO A N 1
ATOM 688 C CA . PRO A 1 86 ? -2.426 -6.821 -12.999 1.00 84.06 86 PRO A CA 1
ATOM 689 C C . PRO A 1 86 ? -2.414 -5.422 -13.636 1.00 84.06 86 PRO A C 1
ATOM 691 O O . PRO A 1 86 ? -1.836 -5.225 -14.708 1.00 84.06 86 PRO A O 1
ATOM 694 N N . ARG A 1 87 ? -3.063 -4.431 -13.008 1.00 85.56 87 ARG A N 1
ATOM 695 C CA . ARG A 1 87 ? -3.313 -3.097 -13.584 1.00 85.56 87 ARG A CA 1
ATOM 696 C C . ARG A 1 87 ? -2.461 -2.000 -12.947 1.00 85.56 87 ARG A C 1
ATOM 698 O O . ARG A 1 87 ? -2.977 -0.988 -12.475 1.00 85.56 87 ARG A O 1
ATOM 705 N N . LEU A 1 88 ? -1.141 -2.160 -12.992 1.00 83.00 88 LEU A N 1
ATOM 706 C CA . LEU A 1 88 ? -0.227 -1.116 -12.529 1.00 83.00 88 LEU A CA 1
ATOM 707 C C . LEU A 1 88 ? -0.433 0.197 -13.295 1.00 83.00 88 LEU A C 1
ATOM 709 O O . LEU A 1 88 ? -0.439 0.243 -14.531 1.00 83.00 88 LEU A O 1
ATOM 713 N N . CYS A 1 89 ? -0.587 1.291 -12.555 1.00 84.62 89 CYS A N 1
ATOM 714 C CA . CYS A 1 89 ? -0.583 2.623 -13.140 1.00 84.62 89 CYS A CA 1
ATOM 715 C C . CYS A 1 89 ? 0.855 3.115 -13.387 1.00 84.62 89 CYS A C 1
ATOM 717 O O . CYS A 1 89 ? 1.820 2.598 -12.838 1.00 84.62 89 CYS A O 1
ATOM 719 N N . SER A 1 90 ? 1.020 4.129 -14.239 1.00 85.94 90 SER A N 1
ATOM 720 C CA . SER A 1 90 ? 2.331 4.758 -14.449 1.00 85.94 90 SER A CA 1
ATOM 721 C C . SER A 1 90 ? 2.880 5.313 -13.135 1.00 85.94 90 SER A C 1
ATOM 723 O O . SER A 1 90 ? 2.109 5.876 -12.355 1.00 85.94 90 SER A O 1
ATOM 725 N N . SER A 1 91 ? 4.195 5.279 -12.962 1.00 83.75 91 SER A N 1
ATOM 726 C CA . SER A 1 91 ? 4.864 5.676 -11.724 1.00 83.75 91 SER A CA 1
ATOM 727 C C . SER A 1 91 ? 4.531 7.100 -11.249 1.00 83.75 91 SER A C 1
ATOM 729 O O . SER A 1 91 ? 4.180 7.316 -10.089 1.00 83.75 91 SER A O 1
ATOM 731 N N . SER A 1 92 ? 4.432 8.051 -12.183 1.00 87.19 92 SER A N 1
ATOM 732 C CA . SER A 1 92 ? 3.946 9.414 -11.920 1.00 87.19 92 SER A CA 1
ATOM 733 C C . SER A 1 92 ? 2.528 9.457 -11.323 1.00 87.19 92 SER A C 1
ATOM 735 O O . SER A 1 92 ? 2.276 10.163 -10.344 1.00 87.19 92 SER A O 1
ATOM 737 N N . ARG A 1 93 ? 1.589 8.673 -11.876 1.00 87.69 93 ARG A N 1
ATOM 738 C CA . ARG A 1 93 ? 0.208 8.595 -11.363 1.00 87.69 93 ARG A CA 1
ATOM 739 C C . ARG A 1 93 ? 0.160 7.902 -10.010 1.00 87.69 93 ARG A C 1
ATOM 741 O O . ARG A 1 93 ? -0.530 8.404 -9.131 1.00 87.69 93 ARG A O 1
ATOM 748 N N . PHE A 1 94 ? 0.905 6.810 -9.846 1.00 89.50 94 PHE A N 1
ATOM 749 C CA . PHE A 1 94 ? 1.026 6.106 -8.572 1.00 89.50 94 PHE A CA 1
ATOM 750 C C . PHE A 1 94 ? 1.460 7.073 -7.468 1.00 89.50 94 PHE A C 1
ATOM 752 O O . PHE A 1 94 ? 0.747 7.259 -6.487 1.00 89.50 94 PHE A O 1
ATOM 759 N N . ASN A 1 95 ? 2.565 7.790 -7.684 1.00 88.75 95 ASN A N 1
ATOM 760 C CA . ASN A 1 95 ? 3.103 8.741 -6.718 1.00 88.75 95 ASN A CA 1
ATOM 761 C C . ASN A 1 95 ? 2.182 9.940 -6.465 1.00 88.75 95 ASN A C 1
ATOM 763 O O . ASN A 1 95 ? 2.073 10.406 -5.330 1.00 88.75 95 ASN A O 1
ATOM 767 N N . ARG A 1 96 ? 1.491 10.444 -7.494 1.00 89.06 96 ARG A N 1
ATOM 768 C CA . ARG A 1 96 ? 0.503 11.518 -7.324 1.00 89.06 96 ARG A CA 1
ATOM 769 C C . ARG A 1 96 ? -0.659 11.067 -6.441 1.00 89.06 96 ARG A C 1
ATOM 771 O O . ARG A 1 96 ? -1.026 11.789 -5.520 1.00 89.06 96 ARG A O 1
ATOM 778 N N . THR A 1 97 ? -1.214 9.888 -6.700 1.00 89.38 97 THR A N 1
ATOM 779 C CA . THR A 1 97 ? -2.322 9.353 -5.906 1.00 89.38 97 THR A CA 1
ATOM 780 C C . THR A 1 97 ? -1.869 8.986 -4.495 1.00 89.38 97 THR A C 1
ATOM 782 O O . THR A 1 97 ? -2.561 9.340 -3.548 1.00 89.38 97 THR A O 1
ATOM 785 N N . ARG A 1 98 ? -0.677 8.395 -4.329 1.00 90.12 98 ARG A N 1
ATOM 786 C CA . ARG A 1 98 ? -0.062 8.121 -3.019 1.00 90.12 98 ARG A CA 1
ATOM 787 C C . ARG A 1 98 ? 0.015 9.378 -2.152 1.00 90.12 98 ARG A C 1
ATOM 789 O O . ARG A 1 98 ? -0.404 9.348 -1.003 1.00 90.12 98 ARG A O 1
ATOM 796 N N . ARG A 1 99 ? 0.482 10.501 -2.714 1.00 90.44 99 ARG A N 1
ATOM 797 C CA . ARG A 1 99 ? 0.522 11.792 -2.003 1.00 90.44 99 ARG A CA 1
ATOM 798 C C . ARG A 1 99 ? -0.871 12.305 -1.641 1.00 90.44 99 ARG A C 1
ATOM 800 O O . ARG A 1 99 ? -1.069 12.766 -0.526 1.00 90.44 99 ARG A O 1
ATOM 807 N N . ASN A 1 100 ? -1.839 12.188 -2.549 1.00 89.31 100 ASN A N 1
ATOM 808 C CA . ASN A 1 100 ? -3.218 12.603 -2.276 1.00 89.31 100 ASN A CA 1
ATOM 809 C C . ASN A 1 100 ? -3.890 11.750 -1.186 1.00 89.31 100 ASN A C 1
ATOM 811 O O . ASN A 1 100 ? -4.733 12.253 -0.451 1.00 89.31 100 ASN A O 1
ATOM 815 N N . LEU A 1 101 ? -3.524 10.471 -1.086 1.00 90.62 101 LEU A N 1
ATOM 816 C CA . LEU A 1 101 ? -4.043 9.535 -0.089 1.00 90.62 101 LEU A CA 1
ATOM 817 C C . LEU A 1 101 ? -3.251 9.546 1.221 1.00 90.62 101 LEU A C 1
ATOM 819 O O . LEU A 1 101 ? -3.633 8.834 2.140 1.00 90.62 101 LEU A O 1
ATOM 823 N N . HIS A 1 102 ? -2.200 10.360 1.349 1.00 90.25 102 HIS A N 1
ATOM 824 C CA . HIS A 1 102 ? -1.307 10.353 2.511 1.00 90.25 102 HIS A CA 1
ATOM 825 C C . HIS A 1 102 ? -2.055 10.468 3.848 1.00 90.25 102 HIS A C 1
ATOM 827 O O . HIS A 1 102 ? -1.784 9.707 4.770 1.00 90.25 102 HIS A O 1
ATOM 833 N N . ALA A 1 103 ? -3.037 11.371 3.942 1.00 89.31 103 ALA A N 1
ATOM 834 C CA . ALA A 1 103 ? -3.847 11.526 5.151 1.00 89.31 103 ALA A CA 1
ATOM 835 C C . ALA A 1 103 ? -4.644 10.253 5.492 1.00 89.31 103 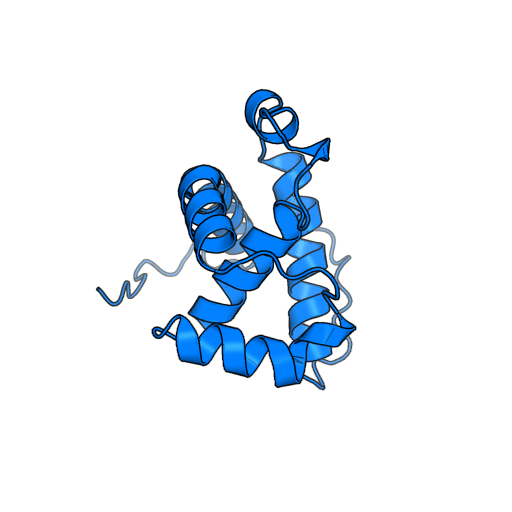ALA A C 1
ATOM 837 O O . ALA A 1 103 ? -4.710 9.858 6.649 1.00 89.31 103 ALA A O 1
ATOM 838 N N . VAL A 1 104 ? -5.199 9.576 4.483 1.00 90.25 104 VAL A N 1
ATOM 839 C CA . VAL A 1 104 ? -5.922 8.307 4.663 1.00 90.25 104 VAL A CA 1
ATOM 840 C C . VAL A 1 104 ? -4.960 7.195 5.068 1.00 90.25 104 VAL A C 1
ATOM 842 O O . VAL A 1 104 ? -5.262 6.422 5.970 1.00 90.25 104 VAL A O 1
ATOM 845 N N . THR A 1 105 ? -3.782 7.137 4.444 1.00 90.62 105 THR A N 1
ATOM 846 C CA . THR A 1 105 ? -2.728 6.182 4.796 1.00 90.62 105 THR A CA 1
ATOM 847 C C . THR A 1 105 ? -2.296 6.341 6.254 1.00 90.62 105 THR A C 1
ATOM 849 O O . THR A 1 105 ? -2.134 5.338 6.941 1.00 90.62 105 THR A O 1
ATOM 852 N N . GLU A 1 106 ? -2.161 7.571 6.758 1.00 89.56 106 GLU A N 1
ATOM 853 C CA . GLU A 1 106 ? -1.855 7.821 8.173 1.00 89.56 106 GLU A CA 1
ATOM 854 C C . GLU A 1 106 ? -2.961 7.331 9.115 1.00 89.56 106 GLU A C 1
ATOM 856 O O . GLU A 1 106 ? -2.665 6.697 10.127 1.00 89.56 106 GLU A O 1
ATOM 861 N N . GLU A 1 107 ? -4.234 7.552 8.784 1.00 88.62 107 GLU A N 1
ATOM 862 C CA . GLU A 1 107 ? -5.346 7.029 9.591 1.00 88.62 107 GLU A CA 1
ATOM 863 C C . GLU A 1 107 ? -5.394 5.494 9.580 1.00 88.62 107 GLU A C 1
ATOM 865 O O . GLU A 1 107 ? -5.579 4.866 10.625 1.00 88.62 107 GLU A O 1
ATOM 870 N N . ILE A 1 108 ? -5.129 4.870 8.428 1.00 88.38 108 ILE A N 1
ATOM 871 C CA . ILE A 1 108 ? -4.986 3.411 8.326 1.00 88.38 108 ILE A CA 1
ATOM 872 C C . ILE A 1 108 ? -3.818 2.929 9.194 1.00 88.38 108 ILE A C 1
ATOM 874 O O . ILE A 1 108 ? -3.975 1.962 9.936 1.00 88.38 108 ILE A O 1
ATOM 878 N N . ARG A 1 109 ? -2.668 3.618 9.177 1.00 87.06 109 ARG A N 1
ATOM 879 C CA . ARG A 1 109 ? -1.514 3.286 10.033 1.00 87.06 109 ARG A CA 1
ATOM 880 C C . ARG A 1 109 ? -1.865 3.364 11.515 1.00 87.06 109 ARG A C 1
ATOM 882 O O . ARG A 1 109 ? -1.525 2.444 12.255 1.00 87.06 109 ARG A O 1
ATOM 889 N N . LYS A 1 110 ? -2.565 4.416 11.953 1.00 85.94 110 LYS A N 1
ATOM 890 C CA . LYS A 1 110 ? -3.036 4.539 13.344 1.00 85.94 110 LYS A CA 1
ATOM 891 C C . LYS A 1 110 ? -3.936 3.369 13.721 1.00 85.94 110 LYS A C 1
ATOM 893 O O . LYS A 1 110 ? -3.741 2.762 14.768 1.00 85.94 110 LYS A O 1
ATOM 898 N N . LYS A 1 111 ? -4.879 3.009 12.850 1.00 84.06 111 LYS A N 1
ATOM 899 C CA . LYS A 1 111 ? -5.798 1.898 13.094 1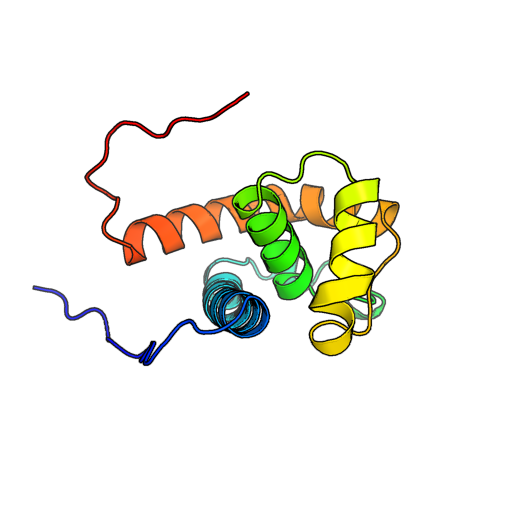.00 84.06 111 LYS A CA 1
ATOM 900 C C . LYS A 1 111 ? -5.080 0.550 13.169 1.00 84.06 111 LYS A C 1
ATOM 902 O O . LYS A 1 111 ? -5.324 -0.213 14.099 1.00 84.06 111 LYS A O 1
ATOM 907 N N . ILE A 1 112 ? -4.149 0.286 12.253 1.00 81.88 112 ILE A N 1
ATOM 908 C CA . ILE A 1 112 ? -3.301 -0.912 12.295 1.00 81.88 112 ILE A CA 1
ATOM 909 C C . ILE A 1 112 ? -2.479 -0.934 13.590 1.00 81.88 112 ILE A C 1
ATOM 911 O O . ILE A 1 112 ? -2.425 -1.966 14.246 1.00 81.88 112 ILE A O 1
ATOM 915 N N . SER A 1 113 ? -1.911 0.199 14.011 1.00 80.50 113 SER A N 1
ATOM 916 C CA . SER A 1 113 ? -1.144 0.299 15.261 1.00 80.50 113 SER A CA 1
ATOM 917 C C . SER A 1 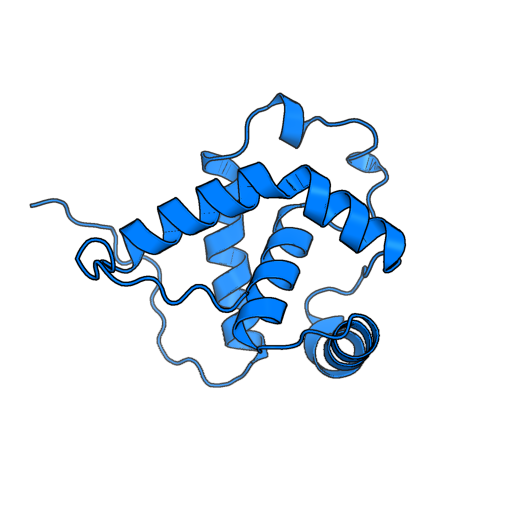113 ? -1.973 -0.015 16.511 1.00 80.50 113 SER A C 1
ATOM 919 O O . SER A 1 113 ? -1.429 -0.527 17.488 1.00 80.50 113 SER A O 1
ATOM 921 N N . VAL A 1 114 ? -3.270 0.308 16.501 1.00 78.50 114 VAL A N 1
ATOM 922 C CA . VAL A 1 114 ? -4.200 -0.063 17.578 1.00 78.50 114 VAL A CA 1
ATOM 923 C C . VAL A 1 114 ? -4.486 -1.565 17.542 1.00 78.50 114 VAL A C 1
ATOM 925 O O . VAL A 1 114 ? -4.459 -2.211 18.585 1.00 78.50 114 VAL A O 1
ATOM 928 N N . LEU A 1 115 ? -4.710 -2.129 16.350 1.00 72.06 115 LEU A N 1
ATOM 929 C CA . LEU A 1 115 ? -4.975 -3.561 16.161 1.00 72.06 115 LEU A CA 1
ATOM 930 C C . LEU A 1 115 ? -3.788 -4.449 16.552 1.00 72.06 115 LEU A C 1
ATOM 932 O O . LEU A 1 115 ? -3.995 -5.562 17.024 1.00 72.06 115 LEU A O 1
ATOM 936 N N . THR A 1 116 ? -2.555 -3.979 16.367 1.00 67.06 116 THR A N 1
ATOM 937 C CA . THR A 1 116 ? -1.344 -4.742 16.696 1.00 67.06 116 THR A CA 1
ATOM 938 C C . THR A 1 116 ? -0.910 -4.607 18.159 1.00 67.06 116 THR A C 1
ATOM 940 O O . THR A 1 116 ? 0.185 -5.049 18.491 1.00 67.06 116 THR A O 1
ATOM 943 N N . GLU A 1 117 ? -1.707 -3.978 19.032 1.00 61.38 117 GLU A N 1
ATOM 944 C CA . GLU A 1 117 ? -1.383 -3.716 20.451 1.00 61.38 117 GLU A CA 1
ATOM 945 C C . GLU A 1 117 ? -0.070 -2.932 20.683 1.00 61.38 117 GLU A C 1
ATOM 947 O O . GLU A 1 117 ? 0.394 -2.784 21.814 1.00 61.38 117 GLU A O 1
ATOM 952 N N . HIS A 1 118 ? 0.505 -2.316 19.641 1.00 55.47 118 HIS A N 1
ATOM 953 C CA . HIS A 1 118 ? 1.717 -1.487 19.748 1.00 55.47 118 HIS A CA 1
ATOM 954 C C . HIS A 1 118 ? 1.452 -0.109 20.384 1.00 55.47 118 HIS A C 1
ATOM 956 O O . HIS A 1 118 ? 2.329 0.751 20.410 1.00 55.47 118 HIS A O 1
ATOM 962 N N . VAL A 1 119 ? 0.265 0.097 20.962 1.00 49.44 119 VAL A N 1
ATOM 963 C CA . VAL A 1 119 ? -0.116 1.304 21.714 1.00 49.44 119 VAL A CA 1
ATOM 964 C C . VAL A 1 119 ? 0.837 1.570 22.899 1.00 49.44 119 VAL A C 1
ATOM 966 O O . VAL A 1 119 ? 0.952 2.707 23.342 1.00 49.44 119 VAL A O 1
ATOM 969 N N . ASN A 1 120 ? 1.582 0.556 23.366 1.00 45.31 120 ASN A N 1
ATOM 970 C CA . ASN A 1 120 ? 2.510 0.651 24.502 1.00 45.31 120 ASN A CA 1
ATOM 971 C C . ASN A 1 120 ? 4.008 0.759 24.150 1.00 45.31 120 ASN A C 1
ATOM 973 O O . ASN A 1 120 ? 4.836 0.659 25.055 1.00 45.31 120 ASN A O 1
ATOM 977 N N . GLN A 1 121 ? 4.397 0.969 22.887 1.00 45.34 121 GLN A N 1
ATOM 978 C CA . GLN A 1 121 ? 5.805 1.225 22.548 1.00 45.34 121 GLN A CA 1
ATOM 979 C C . GLN A 1 121 ? 6.027 2.723 22.271 1.00 45.34 121 GLN A C 1
ATOM 981 O O . GLN A 1 121 ? 5.743 3.192 21.171 1.00 45.34 121 GLN A O 1
ATOM 986 N N . PRO A 1 122 ? 6.531 3.502 23.252 1.00 48.22 122 PRO A N 1
ATOM 987 C CA . PRO A 1 122 ? 6.682 4.958 23.142 1.00 48.22 122 PRO A CA 1
ATOM 988 C C . PRO A 1 122 ? 7.794 5.408 22.177 1.00 48.22 122 PRO A C 1
ATOM 990 O O . PRO A 1 122 ? 8.051 6.602 22.055 1.00 48.22 122 PRO A O 1
ATOM 993 N N . TYR A 1 123 ? 8.467 4.483 21.493 1.00 51.53 123 TYR A N 1
ATOM 994 C CA . TYR A 1 123 ? 9.517 4.772 20.524 1.00 51.53 123 TYR A CA 1
ATOM 995 C C . TYR A 1 123 ? 9.103 4.263 19.144 1.00 51.53 123 TYR A C 1
ATOM 997 O O . TYR A 1 123 ? 9.169 3.077 18.835 1.00 51.53 123 TYR A O 1
ATOM 1005 N N . ARG A 1 124 ? 8.691 5.196 18.286 1.00 54.75 124 ARG A N 1
ATOM 1006 C CA . ARG A 1 124 ? 8.586 4.973 16.845 1.00 54.75 124 ARG A CA 1
ATOM 1007 C C . ARG A 1 124 ? 9.900 5.458 16.241 1.00 54.75 124 ARG A C 1
ATOM 1009 O O . ARG A 1 124 ? 10.129 6.663 16.194 1.00 54.75 124 ARG A O 1
ATOM 1016 N N . ILE A 1 125 ? 10.783 4.542 15.843 1.00 60.16 125 ILE A N 1
ATOM 1017 C CA . ILE A 1 125 ? 11.954 4.915 15.042 1.00 60.16 125 ILE A CA 1
ATOM 1018 C C . ILE A 1 125 ? 11.407 5.356 13.685 1.00 60.16 125 ILE A C 1
ATOM 1020 O O . ILE A 1 125 ? 10.879 4.547 12.925 1.00 60.16 125 ILE A O 1
ATOM 1024 N N . ILE A 1 126 ? 11.444 6.661 13.441 1.00 51.38 126 ILE A N 1
ATOM 1025 C CA . ILE A 1 126 ? 11.180 7.251 12.135 1.00 51.38 126 ILE A CA 1
ATOM 1026 C C . ILE A 1 126 ? 12.561 7.471 11.531 1.00 51.38 126 ILE A C 1
ATOM 1028 O O . ILE A 1 126 ? 13.246 8.414 11.925 1.00 51.38 126 ILE A O 1
ATOM 1032 N N . ASP A 1 127 ? 12.993 6.575 10.646 1.00 42.16 127 ASP A N 1
ATOM 1033 C CA . ASP A 1 127 ? 14.143 6.889 9.800 1.00 42.16 127 ASP A CA 1
ATOM 1034 C C . ASP A 1 127 ? 13.725 7.999 8.824 1.00 42.16 127 ASP A C 1
ATOM 1036 O O . ASP A 1 127 ? 12.609 7.984 8.292 1.00 42.16 127 ASP A O 1
ATOM 1040 N N . SER A 1 128 ? 14.581 9.017 8.728 1.00 45.06 128 SER A N 1
ATOM 1041 C CA . SER A 1 128 ? 14.345 10.286 8.021 1.00 45.06 128 SER A CA 1
ATOM 1042 C C . SER A 1 128 ? 14.497 10.161 6.510 1.00 45.06 128 SER A C 1
ATOM 1044 O O . SER A 1 128 ? 15.351 9.362 6.071 1.00 45.06 128 SER A O 1
#

Radius of gyration: 15.42 Å; chains: 1; bounding box: 31×33×43 Å

pLDDT: mean 79.14, std 15.24, range [39.91, 92.75]